Protein AF-A0A7Y4X6S7-F1 (afdb_monomer)

Foldseek 3Di:
DDDDDDPDDDDDPDDDDDDDPPPPDPQPQQDDDQLSVLCCVFPVPPDGCVVLLPAAAALVVQLVVVVVVVVVPTDADPVSSNRRSVSSCVNRHHPPPQPLVNLLVLLVVLCVVFVVPPHDCPVLLVPQAALVVQLVVVVVVVVVPTPADPVSSNSVSSNSCVVRHHDDDPPDD

Radius of gyration: 29.58 Å; Cα contacts (8 Å, |Δi|>4): 136; chains: 1; bounding box: 55×88×66 Å

Secondary structure (DSSP, 8-state):
----------------------------PPPSSTTHHHHHHHHTTTS-HHHHHT----HHHHHHHHHHHHHTT----HHHHHHHHHHHHHHS-------HHHHHHHHHHHIIIIITTTS-HHHHHTT-B-HHHHHHHHHHHHHTT----TTTHHHHHHHHHHHHBPPPP----

Solvent-accessible surface area (backbone atoms only — not comparable to full-atom values): 10538 Å² total; per-residue (Å²): 138,90,82,84,86,85,83,80,83,79,87,77,85,77,81,89,70,84,83,84,80,77,79,75,71,84,70,63,71,79,67,89,57,81,42,37,68,58,46,53,72,60,52,54,82,83,43,66,50,53,71,60,69,72,43,55,33,48,44,75,50,38,44,54,50,52,52,50,42,38,76,74,67,43,88,69,54,75,72,54,43,53,46,43,16,52,33,45,26,72,77,28,43,41,80,75,79,66,52,68,70,59,25,27,54,53,8,45,54,50,43,68,72,43,56,56,80,84,44,68,65,66,73,60,55,70,62,44,33,50,50,77,53,37,43,55,50,51,54,51,41,37,77,73,64,39,83,71,54,82,88,47,46,64,23,32,20,49,24,47,25,72,76,32,32,52,79,80,78,82,80,80,129

Mean predicted aligned error: 15.05 Å

Nearest PDB structures (foldseek):
  5cy5-assembly1_A  TM=1.967E-01  e=6.538E+00  Pyrococcus horikoshii

Sequence (173 aa):
MSKRNLKLILMAVVAANSWLAVSRAAQSELPAGPGVELARAKCLNCHEADLIVAQKLARAGWVREIEKMTRWGARVSDEEKEKLADYFAAHFAPIKPVKTADNVARGQAVYEAQCLNCHGDELIKQQRLARPAWVREIEKMVRWGAAVKDDEKEALADYLFKQYGVRPLKVTR

pLDDT: mean 85.83, std 16.63, range [40.31, 98.5]

Structure (mmCIF, N/CA/C/O backbone):
data_AF-A0A7Y4X6S7-F1
#
_entry.id   AF-A0A7Y4X6S7-F1
#
loop_
_atom_site.group_PDB
_atom_site.id
_atom_site.type_symbol
_atom_site.label_atom_id
_atom_site.label_alt_id
_atom_site.label_comp_id
_atom_site.label_asym_id
_atom_site.label_entity_id
_atom_site.label_seq_id
_atom_site.pdbx_PDB_ins_code
_atom_site.Cartn_x
_atom_site.Cartn_y
_atom_site.Cartn_z
_atom_site.occupancy
_atom_site.B_iso_or_equiv
_atom_site.auth_seq_id
_atom_site.auth_comp_id
_atom_site.auth_asym_id
_atom_site.auth_atom_id
_atom_site.pdbx_PDB_model_num
ATOM 1 N N . MET A 1 1 ? -11.199 70.117 -41.936 1.00 40.31 1 MET A N 1
ATOM 2 C CA . MET A 1 1 ? -11.030 71.216 -40.958 1.00 40.31 1 MET A CA 1
ATOM 3 C C . MET A 1 1 ? -11.150 70.639 -39.557 1.00 40.31 1 MET A C 1
ATOM 5 O O . MET A 1 1 ? -12.146 70.005 -39.245 1.00 40.31 1 MET A O 1
ATOM 9 N N . SER A 1 2 ? -10.072 70.763 -38.786 1.00 44.03 2 SER A N 1
ATOM 10 C CA . SER A 1 2 ? -9.820 70.137 -37.483 1.00 44.03 2 SER A CA 1
ATOM 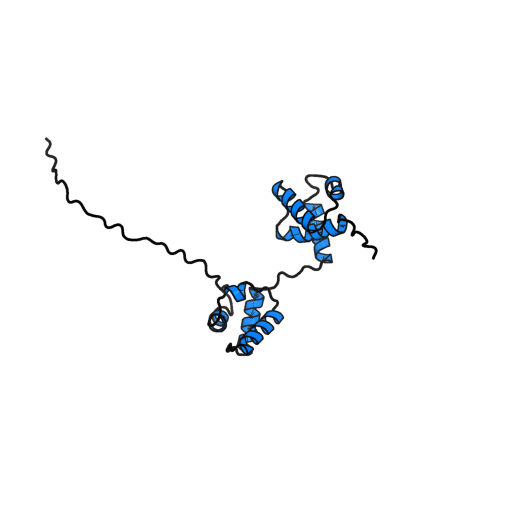11 C C . SER A 1 2 ? -10.374 70.985 -36.339 1.00 44.03 2 SER A C 1
ATOM 13 O O . SER A 1 2 ? -10.081 72.177 -36.326 1.00 44.03 2 SER A O 1
ATOM 15 N N . LYS A 1 3 ? -11.070 70.375 -35.366 1.00 44.06 3 LYS A N 1
ATOM 16 C CA . LYS A 1 3 ? -11.046 70.788 -33.947 1.00 44.06 3 LYS A CA 1
ATOM 17 C C . LYS A 1 3 ? -11.175 69.555 -33.041 1.00 44.06 3 LYS A C 1
ATOM 19 O O . LYS A 1 3 ? -12.232 68.944 -32.932 1.00 44.06 3 LYS A O 1
ATOM 24 N N . ARG A 1 4 ? -10.044 69.189 -32.430 1.00 53.16 4 ARG A N 1
ATOM 25 C CA . ARG A 1 4 ? -9.887 68.203 -31.351 1.00 53.16 4 ARG A CA 1
ATOM 26 C C . ARG A 1 4 ? -10.460 68.780 -30.050 1.00 53.16 4 ARG A C 1
ATOM 28 O O . ARG A 1 4 ? -10.017 69.843 -29.626 1.00 53.16 4 ARG A O 1
ATOM 35 N N . ASN A 1 5 ? -11.380 68.068 -29.400 1.00 47.31 5 ASN A N 1
ATOM 36 C CA . ASN A 1 5 ? -11.848 68.402 -28.053 1.00 47.31 5 ASN A CA 1
ATOM 37 C C . ASN A 1 5 ? -10.941 67.738 -27.011 1.00 47.31 5 ASN A C 1
ATOM 39 O O . ASN A 1 5 ? -11.046 66.546 -26.734 1.00 47.31 5 ASN A O 1
ATOM 43 N N . LEU A 1 6 ? -10.037 68.541 -26.457 1.00 46.66 6 LEU A N 1
ATOM 44 C CA . LEU A 1 6 ? -9.151 68.203 -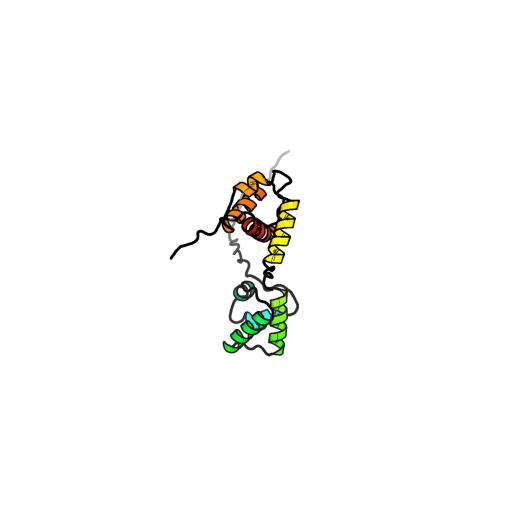25.351 1.00 46.66 6 LEU A CA 1
ATOM 45 C C . LEU A 1 6 ? -9.913 68.391 -24.027 1.00 46.66 6 LEU A C 1
ATOM 47 O O . LEU A 1 6 ? -9.984 69.500 -23.507 1.00 46.66 6 LEU A O 1
ATOM 51 N N . LYS A 1 7 ? -10.503 67.322 -23.481 1.00 45.28 7 LYS A N 1
ATOM 52 C CA . LYS A 1 7 ? -10.882 67.265 -22.059 1.00 45.28 7 LYS A CA 1
ATOM 53 C C . LYS A 1 7 ? -9.852 66.404 -21.339 1.00 45.28 7 LYS A C 1
ATOM 55 O O . LYS A 1 7 ? -9.924 65.180 -21.361 1.00 45.28 7 LYS A O 1
ATOM 60 N N . LEU A 1 8 ? -8.849 67.073 -20.780 1.00 49.69 8 LEU A N 1
ATOM 61 C CA . LEU A 1 8 ? -7.794 66.482 -19.971 1.00 49.69 8 LEU A CA 1
ATOM 62 C C . LEU A 1 8 ? -8.221 66.431 -18.496 1.00 49.69 8 LEU A C 1
ATOM 64 O O . LEU A 1 8 ? -8.582 67.449 -17.917 1.00 49.69 8 LEU A O 1
ATOM 68 N N . ILE A 1 9 ? -8.057 65.230 -17.938 1.00 54.25 9 ILE A N 1
ATOM 69 C CA . ILE A 1 9 ? -7.595 64.927 -16.577 1.00 54.25 9 ILE A CA 1
ATOM 70 C C . ILE A 1 9 ? -8.603 65.155 -15.439 1.00 54.25 9 ILE A C 1
ATOM 72 O O . ILE A 1 9 ? -8.692 66.225 -14.848 1.00 54.25 9 ILE A O 1
ATOM 76 N N . LEU A 1 10 ? -9.234 64.054 -15.021 1.00 49.19 10 LEU A N 1
ATOM 77 C CA . LEU A 1 10 ? -9.483 63.786 -13.605 1.00 49.19 10 LEU A CA 1
ATOM 78 C C . LEU A 1 10 ? -8.680 62.525 -13.247 1.00 49.19 10 LEU A C 1
ATOM 80 O O . LEU A 1 10 ? -8.951 61.447 -13.776 1.00 49.19 10 LEU A O 1
ATOM 84 N N . MET A 1 11 ? -7.644 62.670 -12.417 1.00 49.94 11 MET A N 1
ATOM 85 C CA . MET A 1 11 ? -6.908 61.539 -11.845 1.00 49.94 11 MET A CA 1
ATOM 86 C C . MET A 1 11 ? -7.857 60.727 -10.955 1.00 49.94 11 MET A C 1
ATOM 88 O O . MET A 1 11 ? -8.274 61.203 -9.902 1.00 49.94 11 MET A O 1
ATOM 92 N N . ALA A 1 12 ? -8.178 59.498 -11.360 1.00 55.50 12 ALA A N 1
ATOM 93 C CA . ALA A 1 12 ? -8.787 58.514 -10.477 1.00 55.50 12 ALA A CA 1
ATOM 94 C C . ALA A 1 12 ? -7.675 57.809 -9.687 1.00 55.50 12 ALA A C 1
ATOM 96 O O . ALA A 1 12 ? -6.874 57.062 -10.247 1.00 55.50 12 ALA A O 1
ATOM 97 N N . VAL A 1 13 ? -7.624 58.067 -8.381 1.00 56.22 13 VAL A N 1
ATOM 98 C CA . VAL A 1 13 ? -6.858 57.274 -7.415 1.00 56.22 13 VAL A CA 1
ATOM 99 C C . VAL A 1 13 ? -7.512 55.893 -7.345 1.00 56.22 13 VAL A C 1
ATOM 101 O O . VAL A 1 13 ? -8.577 55.736 -6.752 1.00 56.22 13 VAL A O 1
ATOM 104 N N . VAL A 1 14 ? -6.908 54.890 -7.984 1.00 58.66 14 VAL A N 1
ATOM 105 C CA . VAL A 1 14 ? -7.329 53.493 -7.830 1.00 58.66 14 VAL A CA 1
ATOM 106 C C . VAL A 1 14 ? -6.684 52.957 -6.557 1.00 58.66 14 VAL A C 1
ATOM 108 O O . VAL A 1 14 ? -5.487 52.680 -6.519 1.00 58.66 14 VAL A O 1
ATOM 111 N N . ALA A 1 15 ? -7.484 52.836 -5.499 1.00 55.41 15 ALA A N 1
ATOM 112 C CA . ALA A 1 15 ? -7.119 52.077 -4.314 1.00 55.41 15 ALA A CA 1
ATOM 113 C C . ALA A 1 15 ? -6.972 50.596 -4.703 1.00 55.41 15 ALA A C 1
ATOM 115 O O . ALA A 1 15 ? -7.959 49.913 -4.975 1.00 55.41 15 ALA A O 1
ATOM 116 N N . ALA A 1 16 ? -5.733 50.110 -4.757 1.00 58.62 16 ALA A N 1
ATOM 117 C CA . ALA A 1 16 ? -5.431 48.694 -4.904 1.00 58.62 16 ALA A CA 1
ATOM 118 C C . ALA A 1 16 ? -5.716 47.990 -3.570 1.00 58.62 16 ALA A C 1
ATOM 120 O O . ALA A 1 16 ? -4.864 47.949 -2.687 1.00 58.62 16 ALA A O 1
ATOM 121 N N . ASN A 1 17 ? -6.932 47.472 -3.412 1.00 56.69 17 ASN A N 1
ATOM 122 C CA . ASN A 1 17 ? -7.275 46.550 -2.338 1.00 56.69 17 ASN A CA 1
ATOM 123 C C . ASN A 1 17 ? -7.692 45.207 -2.928 1.00 56.69 17 ASN A C 1
ATOM 125 O O . ASN A 1 17 ? -8.431 45.156 -3.911 1.00 56.69 17 ASN A O 1
ATOM 129 N N . SER A 1 18 ? -7.238 44.150 -2.244 1.00 57.59 18 SER A N 1
ATOM 130 C CA . SER A 1 18 ? -7.431 42.730 -2.560 1.00 57.59 18 SER A CA 1
ATOM 131 C C . SER A 1 18 ? -6.491 42.290 -3.696 1.00 57.59 18 SER A C 1
ATOM 133 O O . SER A 1 18 ? -6.324 42.996 -4.676 1.00 57.59 18 SER A O 1
ATOM 135 N N . TRP A 1 19 ? -5.812 41.148 -3.669 1.00 59.19 19 TRP A N 1
ATOM 136 C CA . TRP A 1 19 ? -6.306 39.814 -3.357 1.00 59.19 19 TRP A CA 1
ATOM 137 C C . TRP A 1 19 ? -5.255 39.048 -2.531 1.00 59.19 19 TRP A C 1
ATOM 139 O O . TRP A 1 19 ? -4.185 38.715 -3.032 1.00 59.19 19 TRP A O 1
ATOM 149 N N . LEU A 1 20 ? -5.568 38.716 -1.278 1.00 57.81 20 LEU A N 1
ATOM 150 C CA . LEU A 1 20 ? -4.898 37.614 -0.589 1.00 57.81 20 LEU A CA 1
ATOM 151 C C . LEU A 1 20 ? -5.709 36.357 -0.898 1.00 57.81 20 LEU A C 1
ATOM 153 O O . LEU A 1 20 ? -6.734 36.104 -0.268 1.00 57.81 20 LEU A O 1
ATOM 157 N N . ALA A 1 21 ? -5.285 35.591 -1.901 1.00 62.53 21 ALA A N 1
ATOM 158 C CA . ALA A 1 21 ? -5.771 34.231 -2.069 1.00 62.53 21 ALA A CA 1
ATOM 159 C C . ALA A 1 21 ? -5.205 33.398 -0.912 1.00 62.53 21 ALA A C 1
ATOM 161 O O . ALA A 1 21 ? -4.041 33.002 -0.923 1.00 62.53 21 ALA A O 1
ATOM 162 N N . VAL A 1 22 ? -6.015 33.176 0.121 1.00 59.69 22 VAL A N 1
ATOM 163 C CA . VAL A 1 22 ? -5.720 32.154 1.125 1.00 59.69 22 VAL A CA 1
ATOM 164 C C . VAL A 1 22 ? -5.840 30.811 0.416 1.00 59.69 22 VAL A C 1
ATOM 166 O O . VAL A 1 22 ? -6.942 30.342 0.139 1.00 59.69 22 VAL A O 1
ATOM 169 N N . SER A 1 23 ? -4.703 30.197 0.093 1.00 59.28 23 SER A N 1
ATOM 170 C CA . SER A 1 23 ? -4.660 28.797 -0.313 1.00 59.28 23 SER A CA 1
ATOM 171 C C . SER A 1 23 ? -5.200 27.960 0.840 1.00 59.28 23 SER A C 1
ATOM 173 O O . SER A 1 23 ? -4.524 27.772 1.852 1.00 59.28 23 SER A O 1
ATOM 175 N N . ARG A 1 24 ? -6.435 27.466 0.715 1.00 57.22 24 ARG A N 1
ATOM 176 C CA . ARG A 1 24 ? -6.933 26.429 1.614 1.00 57.22 24 ARG A CA 1
ATOM 177 C C . ARG A 1 24 ? -6.141 25.170 1.281 1.00 57.22 24 ARG A C 1
ATOM 179 O O . ARG A 1 24 ? -6.334 24.592 0.215 1.00 57.22 24 ARG A O 1
ATOM 186 N N . ALA A 1 25 ? -5.197 24.805 2.151 1.00 53.81 25 ALA A N 1
ATOM 187 C CA . ALA A 1 25 ? -4.547 23.502 2.092 1.00 53.81 25 ALA A CA 1
ATOM 188 C C . ALA A 1 25 ? -5.644 22.443 1.927 1.00 53.81 25 ALA A C 1
ATOM 190 O O . ALA A 1 25 ? -6.661 22.516 2.622 1.00 53.81 25 ALA A O 1
ATOM 191 N N . ALA A 1 26 ? -5.478 21.541 0.960 1.00 54.12 26 ALA A N 1
ATOM 192 C CA . ALA A 1 26 ? -6.423 20.466 0.704 1.00 54.12 26 ALA A CA 1
ATOM 193 C C . ALA A 1 26 ? -6.574 19.647 1.991 1.00 54.12 26 ALA A C 1
ATOM 195 O O . ALA A 1 26 ? -5.704 18.857 2.340 1.00 54.12 26 ALA A O 1
ATOM 196 N N . GLN A 1 27 ? -7.642 19.910 2.738 1.00 55.31 27 GLN A N 1
ATOM 197 C CA . GLN A 1 27 ? -8.004 19.136 3.911 1.00 55.31 27 GLN A CA 1
ATOM 198 C C . GLN A 1 27 ? -8.401 17.763 3.378 1.00 55.31 27 GLN A C 1
ATOM 200 O O . GLN A 1 27 ? -9.273 17.701 2.511 1.00 55.31 27 GLN A O 1
ATOM 205 N N . SER A 1 28 ? -7.714 16.692 3.785 1.00 65.56 28 SER A N 1
ATOM 206 C CA . SER A 1 28 ? -7.952 15.374 3.193 1.00 65.56 28 SER A CA 1
ATOM 207 C C . SER A 1 28 ? -9.411 14.998 3.421 1.00 65.56 28 SER A C 1
ATOM 209 O O . SER A 1 28 ? -9.849 14.817 4.554 1.00 65.56 28 SER A O 1
ATOM 211 N N . GLU A 1 29 ? -10.195 14.939 2.350 1.00 85.75 29 GLU A N 1
ATOM 212 C CA . GLU A 1 29 ? -11.611 14.626 2.468 1.00 85.75 29 GLU A CA 1
ATOM 213 C C . GLU A 1 29 ? -11.832 13.115 2.493 1.00 85.75 29 GLU A C 1
ATOM 215 O O . GLU A 1 29 ? -11.157 12.347 1.804 1.00 85.75 29 GLU A O 1
ATOM 220 N N . LEU A 1 30 ? -12.819 12.680 3.279 1.00 94.50 30 LEU A N 1
ATOM 221 C CA . LEU A 1 30 ? -13.292 11.302 3.228 1.00 94.50 30 LEU A CA 1
ATOM 222 C C . LEU A 1 30 ? -13.906 11.026 1.838 1.00 94.50 30 LEU A C 1
ATOM 224 O O . LEU A 1 30 ? -14.772 11.806 1.418 1.00 94.50 30 LEU A O 1
ATOM 228 N N . PRO A 1 31 ? -13.498 9.948 1.133 1.00 95.00 31 PRO A N 1
ATOM 229 C CA . PRO A 1 31 ? -13.998 9.628 -0.203 1.00 95.00 31 PRO A CA 1
ATOM 230 C C . PRO A 1 31 ? -15.521 9.497 -0.251 1.00 95.00 31 PRO A C 1
ATOM 232 O O . PRO A 1 31 ? -16.131 8.914 0.644 1.00 95.00 31 PRO A O 1
ATOM 235 N N . ALA A 1 32 ? -16.154 9.987 -1.314 1.00 95.00 32 ALA A N 1
ATOM 236 C CA . ALA A 1 32 ? -17.588 9.791 -1.496 1.00 95.00 32 ALA A CA 1
ATOM 237 C C . ALA A 1 32 ? -17.934 8.290 -1.584 1.00 95.00 32 ALA A C 1
ATOM 239 O O . ALA A 1 32 ? -17.233 7.521 -2.243 1.00 95.00 32 ALA A O 1
ATOM 240 N N . GLY A 1 33 ? -19.024 7.878 -0.934 1.00 93.56 33 GLY A N 1
ATOM 241 C CA . GLY A 1 33 ? -19.491 6.493 -0.956 1.00 93.56 33 GLY A CA 1
ATOM 242 C C . GLY A 1 33 ? -20.515 6.181 0.140 1.00 93.56 33 GLY A C 1
ATOM 243 O O . GLY A 1 33 ? -20.729 6.998 1.041 1.00 93.56 33 GLY A O 1
ATOM 244 N N . PRO A 1 34 ? -21.166 5.005 0.091 1.00 95.25 34 PRO A N 1
ATOM 245 C CA . PRO A 1 34 ? -22.095 4.574 1.133 1.00 95.25 34 PRO A CA 1
ATOM 246 C C . PRO A 1 34 ? -21.417 4.561 2.510 1.00 95.25 34 PRO A C 1
ATOM 248 O O . PRO A 1 34 ? -20.473 3.812 2.723 1.00 95.25 34 PRO A O 1
ATOM 251 N N . GLY A 1 35 ? -21.897 5.388 3.442 1.00 96.12 35 GLY A N 1
ATOM 252 C CA . GLY A 1 35 ? -21.331 5.511 4.793 1.00 96.12 35 GLY A CA 1
ATOM 253 C C . GLY A 1 35 ? -20.460 6.750 5.028 1.00 96.12 35 GLY A C 1
ATOM 254 O O . GLY A 1 35 ? -20.163 7.042 6.185 1.00 96.12 35 GLY A O 1
ATOM 255 N N . VAL A 1 36 ? -20.131 7.536 3.992 1.00 97.31 36 VAL A N 1
ATOM 256 C CA . VAL A 1 36 ? -19.323 8.763 4.150 1.00 97.31 36 VAL A CA 1
ATOM 257 C C . VAL A 1 36 ? -19.983 9.787 5.076 1.00 97.31 36 VAL A C 1
ATOM 259 O O . VAL A 1 36 ? -19.324 10.313 5.967 1.00 97.31 36 VAL A O 1
ATOM 262 N N . GLU A 1 37 ? -21.289 10.023 4.936 1.00 97.25 37 GLU A N 1
ATOM 263 C CA . GLU A 1 37 ? -22.007 10.989 5.780 1.00 97.25 37 GLU A CA 1
ATOM 264 C C . GLU A 1 37 ? -22.078 10.528 7.237 1.00 97.25 37 GLU A C 1
ATOM 266 O O . GLU A 1 37 ? -21.936 11.331 8.156 1.00 97.25 37 GLU A O 1
ATOM 271 N N . LEU A 1 38 ? -22.201 9.216 7.463 1.00 97.75 38 LEU A N 1
ATOM 272 C CA . LEU A 1 38 ? -22.130 8.645 8.805 1.00 97.75 38 LEU A CA 1
ATOM 273 C C . LEU A 1 38 ? -20.729 8.834 9.407 1.00 97.75 38 LEU A C 1
ATOM 275 O O . LEU A 1 38 ? -20.611 9.229 10.564 1.00 97.75 38 LEU A O 1
ATOM 279 N N . ALA A 1 39 ? -19.668 8.614 8.624 1.00 97.69 39 ALA A N 1
ATOM 280 C CA . ALA A 1 39 ? -18.291 8.837 9.064 1.00 97.69 39 ALA A CA 1
ATOM 281 C C . ALA A 1 39 ? -18.024 10.315 9.383 1.00 97.69 39 ALA A C 1
ATOM 283 O O . ALA A 1 39 ? -17.465 10.622 10.438 1.00 97.69 39 ALA A O 1
ATOM 284 N N . ARG A 1 40 ? -18.490 11.237 8.527 1.00 96.75 40 ARG A N 1
ATOM 285 C CA . ARG A 1 40 ? -18.416 12.686 8.771 1.00 96.75 40 ARG A CA 1
ATOM 286 C C . ARG A 1 40 ? -19.136 13.055 10.070 1.00 96.75 40 ARG A C 1
ATOM 288 O O . ARG A 1 40 ? -18.543 13.697 10.930 1.00 96.75 40 ARG A O 1
ATOM 295 N N . ALA A 1 41 ? -20.366 12.576 10.251 1.00 96.75 41 ALA A N 1
ATOM 296 C CA . ALA A 1 41 ? -21.197 12.897 11.408 1.00 96.75 41 ALA A CA 1
ATOM 297 C C . ALA A 1 41 ? -20.704 12.295 12.734 1.00 96.75 41 ALA A C 1
ATOM 299 O O . ALA A 1 41 ? -20.982 12.861 13.788 1.00 96.75 41 ALA A O 1
A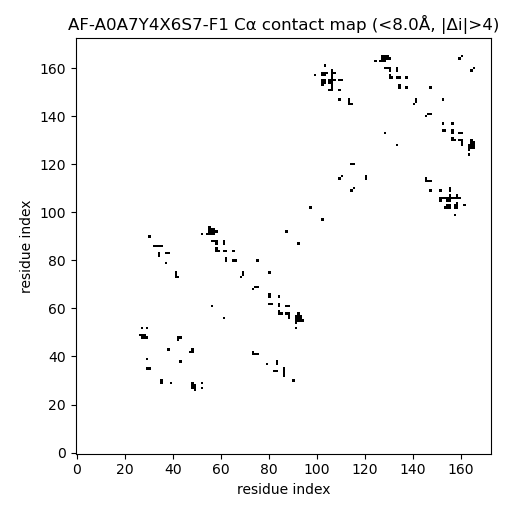TOM 300 N N . LYS A 1 42 ? -20.018 11.145 12.720 1.00 97.62 42 LYS A N 1
ATOM 301 C CA . LYS A 1 42 ? -19.601 10.440 13.947 1.00 97.62 42 LYS A CA 1
ATOM 302 C C . LYS A 1 42 ? -18.149 10.677 14.332 1.00 97.62 42 LYS A C 1
ATOM 304 O O . LYS A 1 42 ? -17.861 10.774 15.522 1.00 97.62 42 LYS A O 1
ATOM 309 N N . CYS A 1 43 ? -17.249 10.771 13.358 1.00 96.94 43 CYS A N 1
ATOM 310 C CA . CYS A 1 43 ? -15.809 10.739 13.609 1.00 96.94 43 CYS A CA 1
ATOM 311 C C . CYS A 1 43 ? -15.168 12.132 13.580 1.00 96.94 43 CYS A C 1
ATOM 313 O O . CYS A 1 43 ? -14.234 12.390 14.333 1.00 96.94 43 CYS A O 1
ATOM 315 N N . LEU A 1 44 ? -15.700 13.061 12.777 1.00 95.69 44 LEU A N 1
ATOM 316 C CA . LEU A 1 44 ? -15.069 14.373 12.575 1.00 95.69 44 LEU A CA 1
ATOM 317 C C . LEU A 1 44 ? -15.410 15.416 13.650 1.00 95.69 44 LEU A C 1
ATOM 319 O O . LEU A 1 44 ? -15.015 16.572 13.541 1.00 95.69 44 LEU A O 1
ATOM 323 N N . ASN A 1 45 ? -16.116 15.011 14.709 1.00 93.06 45 ASN A N 1
ATOM 324 C CA . ASN A 1 45 ? -16.411 15.880 15.852 1.00 93.06 45 ASN A CA 1
ATOM 325 C C . ASN A 1 45 ? -15.218 16.042 16.805 1.00 93.06 45 ASN A C 1
ATOM 327 O O . ASN A 1 45 ? -15.203 16.974 17.604 1.00 93.06 45 ASN A O 1
ATOM 331 N N . CYS A 1 46 ? -14.260 15.108 16.772 1.00 96.25 46 CYS A N 1
ATOM 332 C CA . CYS A 1 46 ? -13.145 15.068 17.724 1.00 96.25 46 CYS A CA 1
ATOM 333 C C . CYS A 1 46 ? -11.768 15.040 17.057 1.00 96.25 46 CYS A C 1
ATOM 335 O O . CYS A 1 46 ? -10.795 15.430 17.694 1.00 96.25 46 CYS A O 1
ATOM 337 N N . HIS A 1 47 ? -11.669 14.570 15.814 1.00 95.94 47 HIS A N 1
ATOM 338 C CA . HIS A 1 47 ? -10.411 14.521 15.078 1.00 95.94 47 HIS A CA 1
ATOM 339 C C . HIS A 1 47 ? -10.632 14.716 13.579 1.00 95.94 47 HIS A C 1
ATOM 341 O O . HIS A 1 47 ? -11.711 14.456 13.048 1.00 95.94 47 HIS A O 1
ATOM 347 N N . GLU A 1 48 ? -9.591 15.134 12.872 1.00 95.31 48 GLU A N 1
ATOM 348 C CA . GLU A 1 48 ? -9.627 15.321 11.431 1.00 95.31 48 GLU A CA 1
ATOM 349 C C . GLU A 1 48 ? -9.677 13.984 10.676 1.00 95.31 48 GLU A C 1
ATOM 351 O O . GLU A 1 48 ? -9.335 12.910 11.188 1.00 95.31 48 GLU A O 1
ATOM 356 N N . ALA A 1 49 ? -10.100 14.059 9.412 1.00 95.75 49 ALA A N 1
ATOM 357 C CA . ALA A 1 49 ? -10.166 12.913 8.513 1.00 95.75 49 ALA A CA 1
ATOM 358 C C . ALA A 1 49 ? -8.778 12.320 8.215 1.00 95.75 49 ALA A C 1
ATOM 360 O O . ALA A 1 49 ? -8.681 11.124 7.951 1.00 95.75 49 ALA A O 1
ATOM 361 N N . ASP A 1 50 ? -7.709 13.111 8.332 1.00 94.81 50 ASP A N 1
ATOM 362 C CA . ASP A 1 50 ? -6.322 12.685 8.111 1.00 94.81 50 ASP A CA 1
ATOM 363 C C . ASP A 1 50 ? -5.943 11.469 8.968 1.00 94.81 50 ASP A C 1
ATOM 365 O O . ASP A 1 50 ? -5.303 10.540 8.471 1.00 94.81 50 ASP A O 1
ATOM 369 N N . LEU A 1 51 ? -6.399 11.413 10.228 1.00 95.12 51 LEU A N 1
ATOM 370 C CA . LEU A 1 51 ? -6.128 10.270 11.107 1.00 95.12 51 LEU A CA 1
ATOM 371 C C . LEU A 1 51 ? -6.774 8.978 10.599 1.00 95.12 51 LEU A C 1
ATOM 373 O O . LEU A 1 51 ? -6.185 7.907 10.749 1.00 95.12 51 LEU A O 1
ATOM 377 N N . ILE A 1 52 ? -7.954 9.082 9.981 1.00 96.56 52 ILE A N 1
ATOM 378 C CA . ILE A 1 52 ? -8.672 7.961 9.361 1.00 96.56 52 ILE A CA 1
ATOM 379 C C . ILE A 1 52 ? -7.963 7.569 8.060 1.00 96.56 52 ILE A C 1
ATOM 381 O O . ILE A 1 52 ? -7.624 6.406 7.856 1.00 96.56 52 ILE A O 1
ATOM 385 N N . VAL A 1 53 ? -7.688 8.545 7.192 1.00 95.00 53 VAL A N 1
ATOM 386 C CA . VAL A 1 53 ? -7.080 8.347 5.866 1.00 95.00 53 VAL A CA 1
ATOM 387 C C . VAL A 1 53 ? -5.684 7.724 5.972 1.00 95.00 53 VAL A C 1
ATOM 389 O O . VAL A 1 53 ? -5.299 6.926 5.110 1.00 95.00 53 VAL A O 1
ATOM 392 N N . ALA A 1 54 ? -4.936 8.031 7.034 1.00 93.62 54 ALA A N 1
ATOM 393 C CA . ALA A 1 54 ? -3.627 7.445 7.307 1.00 93.62 54 ALA A CA 1
ATOM 394 C C . ALA A 1 54 ? -3.685 5.937 7.607 1.00 93.62 54 ALA A C 1
ATOM 396 O O . ALA A 1 54 ? -2.707 5.226 7.371 1.00 93.62 54 ALA A O 1
ATOM 397 N N . GLN A 1 55 ? -4.817 5.416 8.086 1.00 95.19 55 GLN A N 1
ATOM 398 C CA . GLN A 1 55 ? -4.939 3.993 8.385 1.00 95.19 55 GLN A CA 1
ATOM 399 C C . GLN A 1 55 ? -5.108 3.165 7.108 1.00 95.19 55 GLN A C 1
ATOM 401 O O . GLN A 1 55 ? -5.700 3.588 6.110 1.00 95.19 55 GLN A O 1
ATOM 406 N N . LYS A 1 56 ? -4.575 1.944 7.148 1.00 93.75 56 LYS A N 1
ATOM 407 C CA . LYS A 1 56 ? -4.679 0.941 6.081 1.00 93.75 56 LYS A CA 1
ATOM 408 C C . LYS A 1 56 ? -5.000 -0.398 6.731 1.00 93.75 56 LYS A C 1
ATOM 410 O O . LYS A 1 56 ? -4.116 -1.214 6.979 1.00 93.75 56 LYS A O 1
ATOM 415 N N . LEU A 1 57 ? -6.265 -0.575 7.106 1.00 94.12 57 LEU A N 1
ATOM 416 C CA . LEU A 1 57 ? -6.725 -1.682 7.943 1.00 94.12 57 LEU A CA 1
ATOM 417 C C . LEU A 1 57 ? -7.757 -2.529 7.206 1.00 94.12 57 LEU A C 1
ATOM 419 O O . LEU A 1 57 ? -8.579 -2.033 6.439 1.00 94.12 57 LEU A O 1
ATOM 423 N N . ALA A 1 58 ? -7.731 -3.839 7.454 1.00 93.50 58 ALA A N 1
ATOM 424 C CA . ALA A 1 58 ? -8.832 -4.706 7.051 1.00 93.50 58 ALA A CA 1
ATOM 425 C C . ALA A 1 58 ? -10.072 -4.400 7.906 1.00 93.50 58 ALA A C 1
ATOM 427 O O . ALA A 1 58 ? -9.944 -3.856 9.003 1.00 93.50 58 ALA A O 1
ATOM 428 N N . ARG A 1 59 ? -11.257 -4.832 7.461 1.00 95.25 59 ARG A N 1
ATOM 429 C CA . ARG A 1 59 ? -12.535 -4.638 8.174 1.00 95.25 59 ARG A CA 1
ATOM 430 C C . ARG A 1 59 ? -12.460 -4.945 9.671 1.00 95.25 59 ARG A C 1
ATOM 432 O O . ARG A 1 59 ? -12.849 -4.124 10.487 1.00 95.25 59 ARG A O 1
ATOM 439 N N . ALA A 1 60 ? -11.888 -6.091 10.046 1.00 94.75 60 ALA A N 1
ATOM 440 C CA . ALA A 1 60 ? -11.733 -6.462 11.454 1.00 94.75 60 ALA A CA 1
ATOM 441 C C . ALA A 1 60 ? -10.838 -5.485 12.244 1.00 94.75 60 ALA A C 1
ATOM 443 O O . ALA A 1 60 ? -11.034 -5.295 13.439 1.00 94.75 60 ALA A O 1
ATOM 444 N N . GLY A 1 61 ? -9.847 -4.871 11.593 1.00 96.19 61 GLY A N 1
ATOM 445 C CA . GLY A 1 61 ? -9.045 -3.799 12.182 1.00 96.19 61 GLY A CA 1
ATOM 446 C C . GLY A 1 61 ? -9.850 -2.518 12.377 1.00 96.19 61 GLY A C 1
ATOM 447 O O . GLY A 1 61 ? -9.772 -1.922 13.445 1.00 96.19 61 GLY A O 1
ATOM 448 N N . TRP A 1 62 ? -10.676 -2.151 11.397 1.00 98.06 62 TRP A N 1
ATOM 449 C CA . TRP A 1 62 ? -11.575 -1.002 11.497 1.00 98.06 62 TRP A CA 1
ATOM 450 C C . TRP A 1 62 ? -12.613 -1.146 12.609 1.00 98.06 62 TRP A C 1
ATOM 452 O O . TRP A 1 62 ? -12.803 -0.200 13.366 1.00 98.06 62 TRP A O 1
ATOM 462 N N . VAL A 1 63 ? -13.203 -2.333 12.784 1.00 98.31 63 VAL A N 1
ATOM 463 C CA . VAL A 1 63 ? -14.095 -2.622 13.924 1.00 98.31 63 VAL A CA 1
ATOM 464 C C . VAL A 1 63 ? -13.390 -2.330 15.249 1.00 98.31 63 VAL A C 1
ATOM 466 O O . VAL A 1 63 ? -13.912 -1.578 16.068 1.00 98.31 63 VAL A O 1
ATOM 469 N N . ARG A 1 64 ? -12.166 -2.844 15.439 1.00 98.38 64 ARG A N 1
ATOM 470 C CA . ARG A 1 64 ? -11.397 -2.614 16.675 1.00 98.38 64 ARG A CA 1
ATOM 471 C C . ARG A 1 64 ? -11.079 -1.140 16.911 1.00 98.38 64 ARG A C 1
ATOM 473 O O . ARG A 1 64 ? -11.063 -0.697 18.059 1.00 98.38 64 ARG A O 1
ATOM 480 N N . GLU A 1 65 ? -10.805 -0.394 15.845 1.00 98.25 65 GLU A N 1
ATOM 481 C CA . GLU A 1 65 ? -10.502 1.032 15.937 1.00 98.25 65 GLU A CA 1
ATOM 482 C C . GLU A 1 65 ? -11.745 1.847 16.309 1.00 98.25 65 GLU A C 1
ATOM 484 O O . GLU A 1 65 ? -11.681 2.676 17.215 1.00 98.25 65 GLU A O 1
ATOM 489 N N . ILE A 1 66 ? -12.900 1.546 15.707 1.00 98.38 66 ILE A N 1
ATOM 490 C CA . ILE A 1 66 ? -14.179 2.176 16.061 1.00 98.38 66 ILE A CA 1
ATOM 491 C C . ILE A 1 66 ? -14.551 1.850 17.511 1.00 98.38 66 ILE A C 1
ATOM 493 O O . ILE A 1 66 ? -14.904 2.748 18.266 1.00 98.38 66 ILE A O 1
ATOM 497 N N . GLU A 1 67 ? -14.388 0.601 17.955 1.00 98.44 67 GLU A N 1
ATOM 498 C CA . GLU A 1 67 ? -14.626 0.224 19.355 1.00 98.44 67 GLU A CA 1
ATOM 499 C C . GLU A 1 67 ? -13.696 0.954 20.324 1.00 98.44 67 GLU A C 1
ATOM 501 O O . GLU A 1 67 ? -14.103 1.307 21.432 1.00 98.44 67 GLU A O 1
ATOM 506 N N . LYS A 1 68 ? -12.445 1.201 19.920 1.00 98.19 68 LYS A N 1
ATOM 507 C CA . LYS A 1 68 ? -11.519 2.032 20.694 1.00 98.19 68 LYS A CA 1
ATOM 508 C C . LYS A 1 68 ? -12.045 3.460 20.813 1.00 98.19 68 LYS A C 1
ATOM 510 O O . LYS A 1 68 ? -12.056 3.982 21.923 1.00 98.19 68 LYS A O 1
ATOM 515 N N . MET A 1 69 ? -12.539 4.050 19.723 1.00 98.38 69 MET A N 1
ATOM 516 C CA . MET A 1 69 ? -13.149 5.384 19.760 1.00 98.38 69 MET A CA 1
ATOM 517 C C . MET A 1 69 ? -14.401 5.414 20.638 1.00 98.38 69 MET A C 1
ATOM 519 O O . MET A 1 69 ? -14.570 6.348 21.416 1.00 98.38 69 MET A O 1
ATOM 523 N N . THR A 1 70 ? -15.241 4.377 20.590 1.00 97.94 70 THR A N 1
ATOM 524 C CA . THR A 1 70 ? -16.414 4.261 21.468 1.00 97.94 70 THR A CA 1
ATOM 525 C C . THR A 1 70 ? -16.005 4.213 22.939 1.00 97.94 70 THR A C 1
ATOM 527 O O . THR A 1 70 ? -16.568 4.938 23.757 1.00 97.94 70 THR A O 1
ATOM 530 N N . ARG A 1 71 ? -14.957 3.450 23.289 1.00 98.00 71 ARG A N 1
ATOM 531 C CA . ARG A 1 71 ? -14.388 3.455 24.653 1.00 98.00 71 ARG A CA 1
ATOM 532 C C . ARG A 1 71 ? -13.805 4.811 25.059 1.00 98.00 71 ARG A C 1
ATOM 534 O O . ARG A 1 71 ? -13.744 5.102 26.248 1.00 98.00 71 ARG A O 1
ATOM 541 N N . TRP A 1 72 ? -13.378 5.628 24.099 1.00 97.56 72 TRP A N 1
ATOM 542 C CA . TRP A 1 72 ? -12.888 6.993 24.323 1.00 97.56 72 TRP A CA 1
ATOM 543 C C . TRP A 1 72 ? -13.993 8.058 24.279 1.00 97.56 72 TRP A C 1
ATOM 545 O O . TRP A 1 72 ? -13.702 9.242 24.417 1.00 97.56 72 TRP A O 1
ATOM 555 N N . GLY A 1 73 ? -15.259 7.651 24.144 1.00 97.00 73 GLY A N 1
ATOM 556 C CA . GLY A 1 73 ? -16.420 8.534 24.259 1.00 97.00 73 GLY A CA 1
ATOM 557 C C . GLY A 1 73 ? -17.165 8.811 22.954 1.00 97.00 73 GLY A C 1
ATOM 558 O O . GLY A 1 73 ? -18.152 9.550 22.977 1.00 97.00 73 GLY A O 1
ATOM 559 N N . ALA A 1 74 ? -16.758 8.221 21.825 1.00 97.44 74 ALA A N 1
ATOM 560 C CA . ALA A 1 74 ? -17.530 8.315 20.588 1.00 97.44 74 ALA A CA 1
ATOM 561 C C . ALA A 1 74 ? -18.893 7.615 20.739 1.00 97.44 74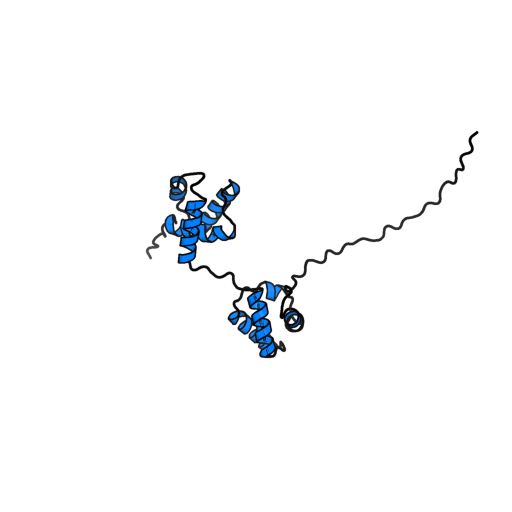 ALA A C 1
ATOM 563 O O . ALA A 1 74 ? -18.999 6.517 21.282 1.00 97.44 74 ALA A O 1
ATOM 564 N N . ARG A 1 75 ? -19.957 8.244 20.232 1.00 97.06 75 ARG A N 1
ATOM 565 C CA . ARG A 1 75 ? -21.325 7.704 20.293 1.00 97.06 75 ARG A CA 1
ATOM 566 C C . ARG A 1 75 ? -21.695 7.024 18.979 1.00 97.06 75 ARG A C 1
ATOM 568 O O . ARG A 1 75 ? -22.306 7.644 18.106 1.00 97.06 75 ARG A O 1
ATOM 575 N N . VAL A 1 76 ? -21.315 5.759 18.855 1.00 97.94 76 VAL A N 1
ATOM 576 C CA . VAL A 1 76 ? -21.552 4.918 17.673 1.00 97.94 76 VAL A CA 1
ATOM 577 C C . VAL A 1 76 ? -22.311 3.662 18.110 1.00 97.94 76 VAL A C 1
ATOM 579 O O . VAL A 1 76 ? -21.836 2.965 19.006 1.00 97.94 76 VAL A O 1
ATOM 582 N N . SER A 1 77 ? -23.484 3.395 17.523 1.00 98.12 77 SER A N 1
ATOM 583 C CA . SER A 1 77 ? -24.232 2.148 17.765 1.00 98.12 77 SER A CA 1
ATOM 584 C C . SER A 1 77 ? -23.555 0.951 17.092 1.00 98.12 77 SER A C 1
ATOM 586 O O . SER A 1 77 ? -22.695 1.125 16.226 1.00 98.12 77 SER A O 1
ATOM 588 N N . ASP A 1 78 ? -23.947 -0.274 17.442 1.00 97.12 78 ASP A N 1
ATOM 589 C CA . ASP A 1 78 ? -23.386 -1.464 16.794 1.00 97.12 78 ASP A CA 1
ATOM 590 C C . ASP A 1 78 ? -23.723 -1.518 15.294 1.00 97.12 78 ASP A C 1
ATOM 592 O O . ASP A 1 78 ? -22.858 -1.830 14.479 1.00 97.12 78 ASP A O 1
ATOM 596 N N . GLU A 1 79 ? -24.926 -1.108 14.888 1.00 97.62 79 GLU A N 1
ATOM 597 C CA . GLU A 1 79 ? -25.306 -1.036 13.471 1.00 97.62 79 GL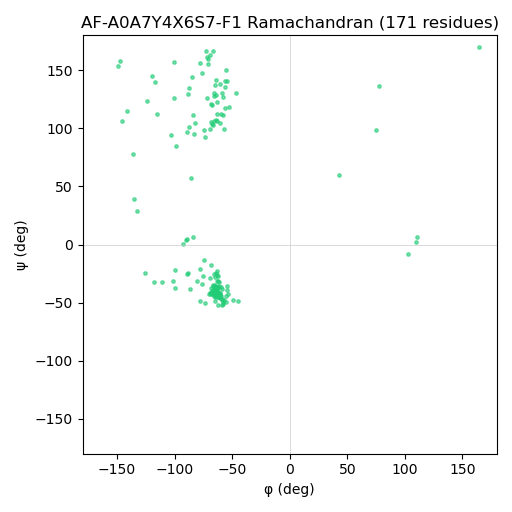U A CA 1
ATOM 598 C C . GLU A 1 79 ? -24.515 0.040 12.714 1.00 97.62 79 GLU A C 1
ATOM 600 O O . GLU A 1 79 ? -24.141 -0.150 11.554 1.00 97.62 79 GLU A O 1
ATOM 605 N N . GLU A 1 80 ? -24.266 1.188 13.349 1.00 98.44 80 GLU A N 1
ATOM 606 C CA . GLU A 1 80 ? -23.439 2.253 12.778 1.00 98.44 80 GLU A CA 1
ATOM 607 C C . GLU A 1 80 ? -21.979 1.810 12.655 1.00 98.44 80 GLU A C 1
ATOM 609 O O . GLU A 1 80 ? -21.342 2.087 11.639 1.00 98.44 80 GLU A O 1
ATOM 614 N N . LYS A 1 81 ? -21.464 1.078 13.649 1.00 98.50 81 LYS A N 1
ATOM 615 C CA . LYS A 1 81 ? -20.112 0.511 13.649 1.00 98.50 81 LYS A CA 1
ATOM 616 C C . LYS A 1 81 ? -19.901 -0.421 12.463 1.00 98.50 81 LYS A C 1
ATOM 618 O O . LYS A 1 81 ? -18.894 -0.275 11.776 1.00 98.50 81 LYS A O 1
ATOM 623 N N . GLU A 1 82 ? -20.832 -1.334 12.190 1.00 98.06 82 GLU A N 1
ATOM 624 C CA . GLU A 1 82 ? -20.706 -2.243 11.044 1.00 98.06 82 GLU A CA 1
ATOM 625 C C . GLU A 1 82 ? -20.675 -1.468 9.715 1.00 98.06 82 GLU A C 1
ATOM 627 O O . GLU A 1 82 ? -19.782 -1.691 8.897 1.00 98.06 82 GLU A O 1
ATOM 632 N N . LYS A 1 83 ? -21.563 -0.477 9.537 1.00 98.25 83 LYS A N 1
ATOM 633 C CA . LYS A 1 83 ? -21.588 0.383 8.336 1.00 98.25 83 LYS A CA 1
ATOM 634 C C . LYS A 1 83 ? -20.301 1.193 8.165 1.00 98.25 83 LYS A C 1
ATOM 636 O O . LYS A 1 83 ? -19.794 1.322 7.052 1.00 98.25 83 LYS A O 1
ATOM 641 N N . LEU A 1 84 ? -19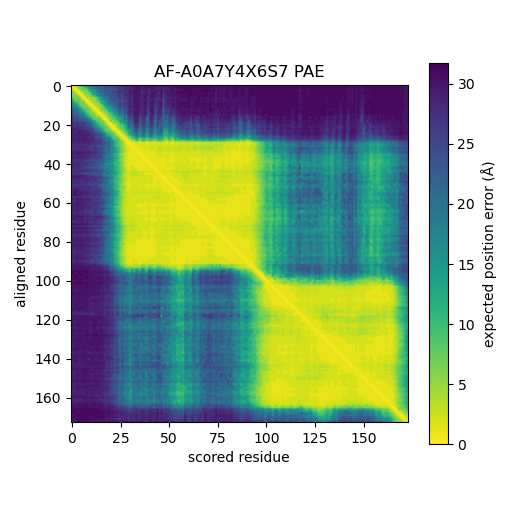.771 1.742 9.257 1.00 98.38 84 LEU A N 1
ATOM 642 C CA . LEU A 1 84 ? -18.505 2.475 9.258 1.00 98.38 84 LEU A CA 1
ATOM 643 C C . LEU A 1 84 ? -17.328 1.550 8.934 1.00 98.38 84 LEU A C 1
ATOM 645 O O . LEU A 1 84 ? -16.466 1.918 8.140 1.00 98.38 84 LEU A O 1
ATOM 649 N N . ALA A 1 85 ? -17.300 0.344 9.504 1.00 98.00 85 ALA A N 1
ATOM 650 C CA . ALA A 1 85 ? -16.255 -0.635 9.235 1.00 98.00 85 ALA A CA 1
ATOM 651 C C . ALA A 1 85 ? -16.256 -1.088 7.769 1.00 98.00 85 ALA A C 1
ATOM 653 O O . ALA A 1 85 ? -15.181 -1.237 7.187 1.00 98.00 85 ALA A O 1
ATOM 654 N N . ASP A 1 86 ? -17.433 -1.266 7.165 1.00 97.81 86 ASP A N 1
ATOM 655 C CA . ASP A 1 86 ? -17.573 -1.589 5.743 1.00 97.81 86 ASP A CA 1
ATOM 656 C C . ASP A 1 86 ? -17.069 -0.445 4.856 1.00 97.81 86 ASP A C 1
ATOM 658 O O . ASP A 1 86 ? -16.246 -0.673 3.967 1.00 97.81 86 ASP A O 1
ATOM 662 N N . TYR A 1 87 ? -17.492 0.791 5.140 1.00 98.00 87 TYR A N 1
ATOM 663 C CA . TYR A 1 87 ? -17.032 1.979 4.421 1.00 98.00 87 TYR A CA 1
ATOM 664 C C . TYR A 1 87 ? -15.507 2.136 4.513 1.00 98.00 87 TYR A C 1
ATOM 666 O O . TYR A 1 87 ? -14.814 2.212 3.496 1.00 98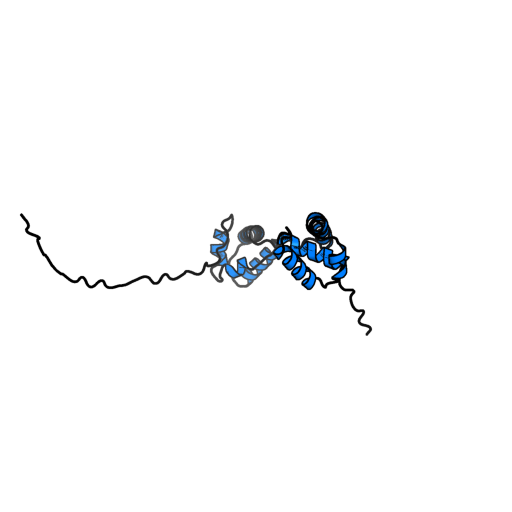.00 87 TYR A O 1
ATOM 674 N N . PHE A 1 88 ? -14.939 2.106 5.720 1.00 97.88 88 PHE A N 1
ATOM 675 C CA . PHE A 1 88 ? -13.498 2.269 5.878 1.00 97.88 88 PHE A CA 1
ATOM 676 C C . PHE A 1 88 ? -12.703 1.112 5.268 1.00 97.88 88 PHE A C 1
ATOM 678 O O . PHE A 1 88 ? -11.646 1.341 4.687 1.00 97.88 88 PHE A O 1
ATOM 685 N N . ALA A 1 89 ? -13.202 -0.124 5.326 1.00 95.56 89 ALA A N 1
ATOM 686 C CA . ALA A 1 89 ? -12.549 -1.247 4.661 1.00 95.56 89 ALA A CA 1
ATOM 687 C C . ALA A 1 89 ? -12.584 -1.124 3.131 1.00 95.56 89 ALA A C 1
ATOM 689 O O . ALA A 1 89 ? -11.614 -1.501 2.479 1.00 95.56 89 ALA A O 1
ATOM 690 N N . ALA A 1 90 ? -13.667 -0.593 2.561 1.00 94.81 90 ALA A N 1
ATOM 691 C CA . ALA A 1 90 ? -13.794 -0.384 1.122 1.00 94.81 90 ALA A CA 1
ATOM 692 C C . ALA A 1 90 ? -12.850 0.711 0.598 1.00 94.81 90 ALA A C 1
ATOM 694 O O . ALA A 1 90 ? -12.287 0.567 -0.485 1.00 94.81 90 ALA A O 1
ATOM 695 N N . HIS A 1 91 ? -12.645 1.782 1.369 1.00 95.19 91 HIS A N 1
ATOM 696 C CA . HIS A 1 91 ? -11.861 2.943 0.931 1.00 95.19 91 HIS A CA 1
ATOM 697 C C . HIS A 1 91 ? -10.414 2.959 1.448 1.00 95.19 91 HIS A C 1
ATOM 699 O O . HIS A 1 91 ? -9.546 3.594 0.850 1.00 95.19 91 HIS A O 1
ATOM 705 N N . PHE A 1 92 ? -10.130 2.245 2.538 1.00 94.56 92 PHE A N 1
ATOM 706 C CA . PHE A 1 92 ? -8.846 2.263 3.242 1.00 94.56 92 PHE A CA 1
ATOM 707 C C . PHE A 1 92 ? -8.368 0.849 3.605 1.00 94.56 92 PHE A C 1
ATOM 709 O O . PHE A 1 92 ? -7.819 0.611 4.688 1.00 94.56 92 PHE A O 1
ATOM 716 N N . ALA A 1 93 ? -8.578 -0.100 2.691 1.00 85.31 93 ALA A N 1
ATOM 717 C CA . ALA A 1 93 ? -8.060 -1.458 2.801 1.00 85.31 93 ALA A CA 1
ATOM 718 C C . ALA A 1 93 ? -6.528 -1.464 2.983 1.00 85.31 93 ALA A C 1
ATOM 720 O O . ALA A 1 93 ? -5.831 -0.589 2.453 1.00 85.31 93 ALA A O 1
ATOM 721 N N . PRO A 1 94 ? -5.968 -2.471 3.681 1.00 82.88 94 PRO A N 1
ATOM 722 C CA . PRO A 1 94 ? -4.536 -2.673 3.655 1.00 82.88 94 PRO A CA 1
ATOM 723 C C . PRO A 1 94 ? -4.140 -3.018 2.223 1.00 82.88 94 PRO A C 1
ATOM 725 O O . PRO A 1 94 ? -4.837 -3.780 1.543 1.00 82.88 94 PRO A O 1
ATOM 728 N N . ILE A 1 95 ? -2.991 -2.512 1.780 1.00 70.62 95 ILE A N 1
ATOM 729 C CA . ILE A 1 95 ? -2.328 -3.090 0.614 1.00 70.62 95 ILE A CA 1
ATOM 730 C C . ILE A 1 95 ? -2.092 -4.551 0.989 1.00 70.62 95 ILE A C 1
ATOM 732 O O . ILE A 1 95 ? -1.364 -4.821 1.946 1.00 70.62 95 ILE A O 1
ATOM 736 N N . LYS A 1 96 ? -2.789 -5.486 0.324 1.00 62.22 96 LYS A N 1
ATOM 737 C CA . LYS A 1 96 ? -2.641 -6.916 0.613 1.00 62.22 96 LYS A CA 1
ATOM 738 C C . LYS A 1 96 ? -1.146 -7.229 0.535 1.00 62.22 96 LYS A C 1
ATOM 740 O O . LYS A 1 96 ? -0.583 -7.052 -0.547 1.00 62.22 96 LYS A O 1
ATOM 745 N N . PRO A 1 97 ? -0.495 -7.681 1.625 1.00 54.91 97 PRO A N 1
ATOM 746 C CA . PRO A 1 97 ? 0.842 -8.216 1.496 1.00 54.91 97 PRO A CA 1
ATOM 747 C C . PRO A 1 97 ? 0.701 -9.449 0.611 1.00 54.91 97 PRO A C 1
ATOM 749 O O . PRO A 1 97 ? 0.112 -10.458 1.005 1.00 54.91 97 PRO A O 1
ATOM 752 N N . VAL A 1 98 ? 1.149 -9.330 -0.634 1.00 59.78 98 VAL A N 1
ATOM 753 C CA . VAL A 1 98 ? 1.251 -10.472 -1.533 1.00 59.78 98 VAL A CA 1
ATOM 754 C C . VAL A 1 98 ? 2.181 -11.464 -0.840 1.00 59.78 98 VAL A C 1
ATOM 756 O O . VAL A 1 98 ? 3.227 -11.074 -0.315 1.00 59.78 98 VAL A O 1
ATOM 759 N N . LYS A 1 99 ? 1.775 -12.737 -0.749 1.00 70.81 99 LYS A N 1
ATOM 760 C CA . LYS A 1 99 ? 2.597 -13.755 -0.083 1.00 70.81 99 LYS A CA 1
ATOM 761 C C . LYS A 1 99 ? 3.981 -13.746 -0.727 1.00 70.81 99 LYS A C 1
ATOM 763 O O . LYS A 1 99 ? 4.081 -13.654 -1.943 1.00 70.81 99 LYS A O 1
ATOM 768 N N . THR A 1 100 ? 5.048 -13.891 0.053 1.00 73.62 100 THR A N 1
ATOM 769 C CA . THR A 1 100 ? 6.424 -13.808 -0.470 1.00 73.62 100 THR A CA 1
ATOM 770 C C . THR A 1 100 ? 6.678 -14.775 -1.634 1.00 73.62 100 THR A C 1
ATOM 772 O O . THR A 1 100 ? 7.370 -14.421 -2.581 1.00 73.62 100 THR A O 1
ATOM 775 N N . ALA A 1 101 ? 6.088 -15.975 -1.607 1.00 75.88 101 ALA A N 1
ATOM 776 C CA . ALA A 1 101 ? 6.169 -16.923 -2.721 1.00 75.88 101 ALA A CA 1
ATOM 777 C C . ALA A 1 101 ? 5.476 -16.395 -3.991 1.00 75.88 101 ALA A C 1
ATOM 779 O O . ALA A 1 101 ? 6.070 -16.431 -5.068 1.00 75.88 101 ALA A O 1
ATOM 780 N N . ASP A 1 102 ? 4.273 -15.838 -3.845 1.00 83.00 102 ASP A N 1
ATOM 781 C CA . ASP A 1 102 ? 3.511 -15.222 -4.936 1.00 83.00 102 ASP A CA 1
ATOM 782 C C . ASP A 1 102 ? 4.247 -13.983 -5.485 1.00 83.00 102 ASP A C 1
ATOM 784 O O . ASP A 1 102 ? 4.293 -13.760 -6.693 1.00 83.00 102 ASP A O 1
ATOM 788 N N . ASN A 1 103 ? 4.902 -13.211 -4.611 1.00 86.06 103 ASN A N 1
ATOM 789 C CA . ASN A 1 103 ? 5.730 -12.064 -4.983 1.00 86.06 103 ASN A CA 1
ATOM 790 C C . ASN A 1 103 ? 6.970 -12.473 -5.773 1.00 86.06 103 ASN A C 1
ATOM 792 O O . ASN A 1 103 ? 7.276 -11.845 -6.778 1.00 86.06 103 ASN A O 1
ATOM 796 N N . VAL A 1 104 ? 7.670 -13.529 -5.355 1.00 91.69 104 VAL A N 1
ATOM 797 C CA . VAL A 1 104 ? 8.832 -14.043 -6.091 1.00 91.69 104 VAL A CA 1
ATOM 798 C C . VAL A 1 104 ? 8.416 -14.529 -7.478 1.00 91.69 104 VAL A C 1
ATOM 800 O O . VAL A 1 104 ? 9.105 -14.221 -8.443 1.00 91.69 104 VAL A O 1
ATOM 803 N N . ALA A 1 105 ? 7.292 -15.244 -7.597 1.00 92.94 105 ALA A N 1
ATOM 804 C CA . ALA A 1 105 ? 6.788 -15.703 -8.893 1.00 92.94 105 ALA A CA 1
ATOM 805 C C . ALA A 1 105 ? 6.416 -14.524 -9.810 1.00 92.94 105 ALA A C 1
ATOM 807 O O . ALA A 1 105 ? 6.797 -14.494 -10.979 1.00 92.94 105 ALA A O 1
ATOM 808 N N . ARG A 1 106 ? 5.741 -13.505 -9.265 1.00 93.06 106 ARG A N 1
ATOM 809 C CA . ARG A 1 106 ? 5.439 -12.263 -9.989 1.00 93.06 106 ARG A CA 1
ATOM 810 C C . ARG A 1 106 ? 6.710 -11.523 -10.413 1.00 93.06 106 ARG A C 1
ATOM 812 O O . ARG A 1 106 ? 6.802 -11.064 -11.545 1.00 93.06 106 ARG A O 1
ATOM 819 N N . GLY A 1 107 ? 7.695 -11.434 -9.523 1.00 95.00 107 GLY A N 1
ATOM 820 C CA . GLY A 1 107 ? 8.987 -10.811 -9.796 1.00 95.00 107 GLY A CA 1
ATOM 821 C C . GLY A 1 107 ? 9.777 -11.539 -10.879 1.00 95.00 107 GLY A C 1
ATOM 822 O O . GLY A 1 107 ? 10.371 -10.884 -11.729 1.00 95.00 107 GLY A O 1
ATOM 823 N N . GLN A 1 108 ? 9.725 -12.873 -10.897 1.00 96.25 108 GLN A N 1
ATOM 824 C CA . GLN A 1 108 ? 10.322 -13.682 -11.957 1.00 96.25 108 GLN A CA 1
ATOM 825 C C . GLN A 1 108 ? 9.697 -13.371 -13.322 1.00 96.25 108 GLN A C 1
ATOM 827 O O . GLN A 1 108 ? 10.425 -13.153 -14.286 1.00 96.25 108 GLN A O 1
ATOM 832 N N . ALA A 1 109 ? 8.366 -13.283 -13.400 1.00 95.69 109 ALA A N 1
ATOM 833 C CA . ALA A 1 109 ? 7.686 -12.954 -14.652 1.00 95.69 109 ALA A CA 1
ATOM 834 C C . ALA A 1 109 ? 8.088 -11.564 -15.180 1.00 95.69 109 ALA A C 1
ATOM 836 O O . ALA A 1 109 ? 8.342 -11.398 -16.371 1.00 95.69 109 ALA A O 1
ATOM 837 N N . VAL A 1 110 ? 8.202 -10.567 -14.293 1.00 95.56 110 VAL A N 1
ATOM 838 C CA . VAL A 1 110 ? 8.689 -9.224 -14.659 1.00 95.56 110 VAL A CA 1
ATOM 839 C C . VAL A 1 110 ? 10.144 -9.280 -15.129 1.00 95.56 110 VAL A C 1
ATOM 841 O O . VAL A 1 110 ? 10.485 -8.660 -16.132 1.00 95.56 110 VAL A O 1
ATOM 844 N N . TYR A 1 111 ? 10.997 -10.034 -14.435 1.00 96.12 111 TYR A N 1
ATOM 845 C CA . TYR A 1 111 ? 12.404 -10.203 -14.791 1.00 96.12 111 TYR A CA 1
ATOM 846 C C . TYR A 1 111 ? 12.575 -10.768 -16.208 1.00 96.12 111 TYR A C 1
ATOM 848 O O . TYR A 1 111 ? 13.289 -10.182 -17.024 1.00 96.12 111 TYR A O 1
ATOM 856 N N . GLU A 1 112 ? 11.880 -11.863 -16.512 1.00 94.38 112 GLU A N 1
ATOM 857 C CA . GLU A 1 112 ? 11.922 -12.520 -17.821 1.00 94.38 112 GLU A CA 1
ATOM 858 C C . GLU A 1 112 ? 11.370 -11.613 -18.930 1.00 94.38 112 GLU A C 1
ATOM 860 O O . GLU A 1 112 ? 11.938 -11.562 -20.018 1.00 94.38 112 GLU A O 1
ATOM 865 N N . ALA A 1 113 ? 10.304 -10.859 -18.644 1.00 94.25 113 ALA A N 1
ATOM 866 C CA . ALA A 1 113 ? 9.642 -10.010 -19.630 1.00 94.25 113 ALA A CA 1
ATOM 867 C C . ALA A 1 113 ? 10.330 -8.659 -19.872 1.00 94.25 113 ALA A C 1
ATOM 869 O O . ALA A 1 113 ? 10.200 -8.122 -20.968 1.00 94.25 113 ALA A O 1
ATOM 870 N N . GLN A 1 114 ? 10.992 -8.074 -18.866 1.00 95.12 114 GLN A N 1
ATOM 871 C CA . GLN A 1 114 ? 11.445 -6.674 -18.913 1.00 95.12 114 GLN A CA 1
ATOM 872 C C . GLN A 1 114 ? 12.964 -6.505 -18.832 1.00 95.12 114 GLN A C 1
ATOM 874 O O . GLN A 1 114 ? 13.500 -5.565 -19.418 1.00 95.12 114 GLN A O 1
ATOM 879 N N . CYS A 1 115 ? 13.683 -7.377 -18.118 1.00 91.12 115 CYS A N 1
ATOM 880 C CA . CYS A 1 115 ? 15.104 -7.153 -17.830 1.00 91.12 115 CYS A CA 1
ATOM 881 C C . CYS A 1 115 ? 16.045 -7.704 -18.907 1.00 91.12 115 CYS A C 1
ATOM 883 O O . CYS A 1 115 ? 17.156 -7.200 -19.051 1.00 91.12 115 CYS A O 1
ATOM 885 N N . LEU A 1 116 ? 15.609 -8.711 -19.668 1.00 91.25 116 LEU A N 1
ATOM 886 C CA . LEU A 1 116 ? 16.447 -9.395 -20.662 1.00 91.25 116 LEU A CA 1
ATOM 887 C C . LEU A 1 116 ? 16.338 -8.804 -22.076 1.00 91.25 116 LEU A C 1
ATOM 889 O O . LEU A 1 116 ? 17.016 -9.264 -22.991 1.00 91.25 116 LEU A O 1
ATOM 893 N N . ASN A 1 117 ? 15.528 -7.757 -22.249 1.00 90.12 117 ASN A N 1
ATOM 894 C CA . ASN A 1 117 ? 15.321 -7.108 -23.546 1.00 90.12 117 ASN A CA 1
ATOM 895 C C . ASN A 1 117 ? 16.501 -6.216 -23.966 1.00 90.12 117 ASN A C 1
ATOM 897 O O . ASN A 1 117 ? 16.713 -6.011 -25.158 1.00 90.12 117 ASN A O 1
ATOM 901 N N . CYS A 1 118 ? 17.256 -5.676 -23.000 1.00 92.81 118 CYS A N 1
ATOM 902 C CA . CYS A 1 118 ? 18.350 -4.731 -23.261 1.00 92.81 118 CYS A CA 1
ATOM 903 C C . CYS A 1 118 ? 19.740 -5.315 -22.969 1.00 92.81 118 CYS A C 1
ATOM 905 O O . CYS A 1 118 ? 20.709 -4.952 -23.631 1.00 92.81 118 CYS A O 1
ATOM 907 N N . HIS A 1 119 ? 19.864 -6.204 -21.981 1.00 93.50 119 HIS A N 1
ATOM 908 C CA . HIS A 1 119 ? 21.129 -6.845 -21.624 1.00 93.50 119 HIS A CA 1
ATOM 909 C C . HIS A 1 119 ? 20.903 -8.255 -21.067 1.00 93.50 119 HIS A C 1
ATOM 911 O O . HIS A 1 119 ? 19.860 -8.545 -20.484 1.00 93.50 119 HIS A O 1
ATOM 917 N N . GLY A 1 120 ? 21.907 -9.122 -21.210 1.00 89.69 120 GLY A N 1
ATOM 918 C CA . GLY A 1 120 ? 21.866 -10.481 -20.669 1.00 89.69 120 GLY A CA 1
ATOM 919 C C . GLY A 1 120 ? 21.854 -10.531 -19.138 1.00 89.69 120 GLY A C 1
ATOM 920 O O . GLY A 1 120 ? 22.168 -9.557 -18.448 1.00 89.69 120 GLY A O 1
ATOM 921 N N . ASP A 1 121 ? 21.532 -11.705 -18.605 1.00 93.06 121 ASP A N 1
ATOM 922 C CA . ASP A 1 121 ? 21.447 -11.961 -17.166 1.00 93.06 121 ASP A CA 1
ATOM 923 C C . ASP A 1 121 ? 22.804 -11.919 -16.445 1.00 93.06 121 ASP A C 1
ATOM 925 O O . ASP A 1 121 ? 22.853 -11.744 -15.228 1.00 93.06 121 ASP A O 1
ATOM 929 N N . GLU A 1 122 ? 23.914 -12.025 -17.171 1.00 92.25 122 GLU A N 1
ATOM 930 C CA . GLU A 1 122 ? 25.260 -12.008 -16.594 1.00 92.25 122 GLU A CA 1
ATOM 931 C C . GLU A 1 122 ? 25.582 -10.712 -15.840 1.00 92.25 122 GLU A C 1
ATOM 933 O O . GLU A 1 122 ? 26.087 -10.766 -14.715 1.00 92.25 122 GLU A O 1
ATOM 938 N N . LEU A 1 123 ? 25.209 -9.547 -16.385 1.00 92.06 123 LEU A N 1
ATOM 939 C CA . LEU A 1 123 ? 25.404 -8.264 -15.694 1.00 92.06 123 LEU A CA 1
ATOM 940 C C . LEU A 1 123 ? 24.598 -8.187 -14.394 1.00 92.06 123 LEU A C 1
ATOM 942 O O . LEU A 1 123 ? 25.028 -7.559 -13.425 1.00 92.06 123 LEU A O 1
ATOM 946 N N . ILE A 1 124 ? 23.445 -8.856 -14.368 1.00 94.31 124 ILE A N 1
ATOM 947 C CA . ILE A 1 124 ? 22.518 -8.874 -13.240 1.00 94.31 124 ILE A CA 1
ATOM 948 C C . ILE A 1 124 ? 23.049 -9.822 -12.162 1.00 94.31 124 ILE A C 1
ATOM 950 O O . ILE A 1 124 ? 23.190 -9.439 -11.000 1.00 94.31 124 ILE A O 1
ATOM 954 N N . LYS A 1 125 ? 23.441 -11.043 -12.540 1.00 92.31 125 LYS A N 1
ATOM 955 C CA . LYS A 1 125 ? 24.019 -12.037 -11.626 1.00 92.31 125 LYS A CA 1
ATOM 956 C C . LYS A 1 125 ? 25.209 -11.462 -10.858 1.00 92.31 125 LYS A C 1
ATOM 958 O O . LYS A 1 125 ? 25.313 -11.682 -9.651 1.00 92.31 125 LYS A O 1
ATOM 963 N N . GLN A 1 126 ? 26.089 -10.719 -11.520 1.00 93.00 126 GLN A N 1
ATOM 964 C CA . GLN A 1 126 ? 27.311 -10.201 -10.900 1.00 93.00 126 GLN A CA 1
ATOM 965 C C . GLN A 1 126 ? 27.061 -9.218 -9.744 1.00 93.00 126 GLN A C 1
ATOM 967 O O . GLN A 1 126 ? 27.919 -9.103 -8.873 1.00 93.00 126 GLN A O 1
ATOM 972 N N . GLN A 1 127 ? 25.894 -8.565 -9.675 1.00 93.06 127 GLN A N 1
ATOM 973 C CA . GLN A 1 127 ? 25.651 -7.495 -8.699 1.00 93.06 127 GLN A CA 1
ATOM 974 C C . GLN A 1 127 ? 25.637 -7.975 -7.242 1.00 93.06 127 GLN A C 1
ATOM 976 O O . GLN A 1 127 ? 26.102 -7.257 -6.362 1.00 93.06 127 GLN A O 1
ATOM 981 N N . ARG A 1 128 ? 25.097 -9.177 -6.975 1.00 93.44 128 ARG A N 1
ATOM 982 C CA . ARG A 1 128 ? 25.031 -9.795 -5.633 1.00 93.44 128 ARG A CA 1
ATOM 983 C C . ARG A 1 128 ? 24.625 -8.807 -4.524 1.00 93.44 128 ARG A C 1
ATOM 985 O O . ARG A 1 128 ? 25.387 -8.578 -3.591 1.00 93.44 128 ARG A O 1
ATOM 992 N N . LEU A 1 129 ? 23.438 -8.203 -4.624 1.00 94.19 129 LEU A N 1
ATOM 993 C CA . LEU A 1 129 ? 23.022 -7.083 -3.764 1.00 94.19 129 LEU A CA 1
ATOM 994 C C . LEU A 1 129 ? 22.096 -7.499 -2.612 1.00 94.19 129 LEU A C 1
ATOM 996 O O . LEU A 1 129 ? 21.390 -8.504 -2.667 1.00 94.19 129 LEU A O 1
ATOM 1000 N N . ALA A 1 130 ? 22.055 -6.691 -1.549 1.00 94.50 130 ALA A N 1
ATOM 1001 C CA . ALA A 1 130 ? 20.989 -6.769 -0.547 1.00 94.50 130 ALA A CA 1
ATOM 1002 C C . ALA A 1 130 ? 19.661 -6.246 -1.126 1.00 94.50 130 ALA A C 1
ATOM 1004 O O . ALA A 1 130 ? 19.670 -5.401 -2.019 1.00 94.50 130 ALA A O 1
ATOM 1005 N N . ARG A 1 131 ? 18.511 -6.677 -0.585 1.00 92.94 131 ARG A N 1
ATOM 1006 C CA . ARG A 1 131 ? 17.181 -6.274 -1.089 1.00 92.94 131 ARG A CA 1
ATOM 1007 C C . ARG A 1 131 ? 17.011 -4.754 -1.274 1.00 92.94 131 ARG A C 1
ATOM 1009 O O . ARG A 1 131 ? 16.601 -4.354 -2.359 1.00 92.94 131 ARG A O 1
ATOM 1016 N N . PRO A 1 132 ? 17.379 -3.876 -0.315 1.00 93.06 132 PRO A N 1
ATOM 1017 C CA . PRO A 1 132 ? 17.247 -2.431 -0.528 1.00 93.06 132 PRO A CA 1
ATOM 1018 C C . PRO A 1 132 ? 18.148 -1.894 -1.648 1.00 93.06 132 PRO A C 1
ATOM 1020 O O . PRO A 1 132 ? 17.832 -0.886 -2.270 1.00 93.06 132 PRO A O 1
ATOM 1023 N N . ALA A 1 133 ? 19.286 -2.544 -1.901 1.00 95.19 133 ALA A N 1
ATOM 1024 C CA . ALA A 1 133 ? 20.165 -2.189 -3.007 1.00 95.19 133 ALA A CA 1
ATOM 1025 C C . ALA A 1 133 ? 19.605 -2.670 -4.355 1.00 95.19 133 ALA A C 1
ATOM 1027 O O . ALA A 1 133 ? 19.715 -1.936 -5.332 1.00 95.19 133 ALA A O 1
ATOM 1028 N N . TRP A 1 134 ? 18.918 -3.817 -4.395 1.00 96.38 134 TRP A N 1
ATOM 1029 C CA . TRP A 1 134 ? 18.172 -4.253 -5.579 1.00 96.38 134 TRP A CA 1
ATOM 1030 C C . TRP A 1 134 ? 17.070 -3.271 -5.983 1.00 96.38 134 TRP A C 1
ATOM 1032 O O . TRP A 1 134 ? 16.956 -2.963 -7.164 1.00 96.38 134 TRP A O 1
ATOM 1042 N N . VAL A 1 135 ? 16.319 -2.711 -5.026 1.00 96.38 135 VAL A N 1
ATOM 1043 C CA . VAL A 1 135 ? 15.307 -1.674 -5.318 1.00 96.38 135 VAL A CA 1
ATOM 1044 C C . VAL A 1 135 ? 15.936 -0.474 -6.037 1.00 96.38 135 VAL A C 1
ATOM 1046 O O . VAL A 1 135 ? 15.458 -0.060 -7.090 1.00 96.38 135 VAL A O 1
ATOM 1049 N N . ARG A 1 136 ? 17.066 0.034 -5.528 1.00 97.44 136 ARG A N 1
ATOM 1050 C CA . ARG A 1 136 ? 17.778 1.166 -6.148 1.00 97.44 136 ARG A CA 1
ATOM 1051 C C . ARG A 1 136 ? 18.311 0.843 -7.543 1.00 97.44 136 ARG A C 1
ATOM 1053 O O . ARG A 1 136 ? 18.321 1.711 -8.414 1.00 97.44 136 ARG A O 1
ATOM 1060 N N . GLU A 1 137 ? 18.766 -0.389 -7.752 1.00 97.06 137 GLU A N 1
ATOM 1061 C CA . GLU A 1 137 ? 19.252 -0.839 -9.055 1.00 97.06 137 GLU A CA 1
ATOM 1062 C C . GLU A 1 137 ? 18.110 -0.917 -10.078 1.00 97.06 137 GLU A C 1
ATOM 1064 O O . GLU A 1 137 ? 18.255 -0.413 -11.191 1.00 97.06 137 GLU A O 1
ATOM 1069 N N . ILE A 1 138 ? 16.942 -1.436 -9.681 1.00 97.25 138 ILE A N 1
ATOM 1070 C CA . ILE A 1 138 ? 15.728 -1.447 -10.512 1.00 97.25 138 ILE A CA 1
ATOM 1071 C C . ILE A 1 138 ? 15.331 -0.019 -10.902 1.00 97.25 138 ILE A C 1
ATOM 1073 O O . ILE A 1 138 ? 15.110 0.259 -12.076 1.00 97.25 138 ILE A O 1
ATOM 1077 N N . GLU A 1 139 ? 15.292 0.917 -9.951 1.00 97.44 139 GLU A N 1
ATOM 1078 C CA . GLU A 1 139 ? 14.981 2.323 -10.241 1.00 97.44 139 GLU A CA 1
ATOM 1079 C C . GLU A 1 139 ? 15.973 2.955 -11.223 1.00 97.44 139 GLU A C 1
ATOM 1081 O O . GLU A 1 139 ? 15.586 3.768 -12.064 1.00 97.44 139 GLU A O 1
ATOM 1086 N N . LYS A 1 140 ? 17.255 2.583 -11.136 1.00 97.12 140 LYS A N 1
ATOM 1087 C CA . LYS A 1 140 ? 18.274 3.018 -12.094 1.00 97.12 140 LYS A CA 1
ATOM 1088 C C . LYS A 1 140 ? 17.979 2.487 -13.494 1.00 97.12 140 LYS A C 1
ATOM 1090 O O . LYS A 1 140 ? 18.036 3.273 -14.434 1.00 97.12 140 LYS A O 1
ATOM 1095 N N . MET A 1 141 ? 17.602 1.215 -13.626 1.00 96.62 141 MET A N 1
ATOM 1096 C CA . MET A 1 141 ? 17.218 0.638 -14.919 1.00 96.62 141 MET A CA 1
ATOM 1097 C C . MET A 1 141 ? 15.958 1.293 -15.488 1.00 96.62 141 MET A C 1
ATOM 1099 O O . MET A 1 141 ? 15.912 1.580 -16.680 1.00 96.62 141 MET A O 1
ATOM 1103 N N . VAL A 1 142 ? 14.964 1.598 -14.648 1.00 96.81 142 VAL A N 1
ATOM 1104 C CA . VAL A 1 142 ? 13.752 2.322 -15.072 1.00 96.81 142 VAL A CA 1
ATOM 1105 C C . VAL A 1 142 ? 14.108 3.705 -15.618 1.00 96.81 142 VAL A C 1
ATOM 1107 O O . VAL A 1 142 ? 13.642 4.076 -16.692 1.00 96.81 142 VAL A O 1
ATOM 1110 N N . ARG A 1 143 ? 15.007 4.447 -14.953 1.00 96.62 143 ARG A N 1
ATOM 1111 C CA . ARG A 1 143 ? 15.514 5.732 -15.477 1.00 96.62 143 ARG A CA 1
ATOM 1112 C C . ARG A 1 143 ? 16.266 5.591 -16.803 1.00 96.62 143 ARG A C 1
ATOM 1114 O O . ARG A 1 143 ? 16.308 6.549 -17.567 1.00 96.62 143 ARG A O 1
ATOM 1121 N N . TRP A 1 144 ? 16.863 4.433 -17.072 1.00 95.12 144 TRP A N 1
ATOM 1122 C CA . TRP A 1 144 ? 17.536 4.120 -18.337 1.00 95.12 144 TRP A CA 1
ATOM 1123 C C . TRP A 1 144 ? 16.613 3.489 -19.390 1.00 95.12 144 TRP A C 1
ATOM 1125 O O . TRP A 1 144 ? 17.078 3.171 -20.481 1.00 95.12 144 TRP A O 1
ATOM 1135 N N . GLY A 1 145 ? 15.315 3.357 -19.100 1.00 94.31 145 GLY A N 1
ATOM 1136 C CA . GLY A 1 145 ? 14.297 2.952 -20.071 1.00 94.31 145 GLY A CA 1
ATOM 1137 C C . GLY A 1 145 ? 13.692 1.562 -19.865 1.00 94.31 145 GLY A C 1
ATOM 1138 O O . GLY A 1 145 ? 12.909 1.132 -20.707 1.00 9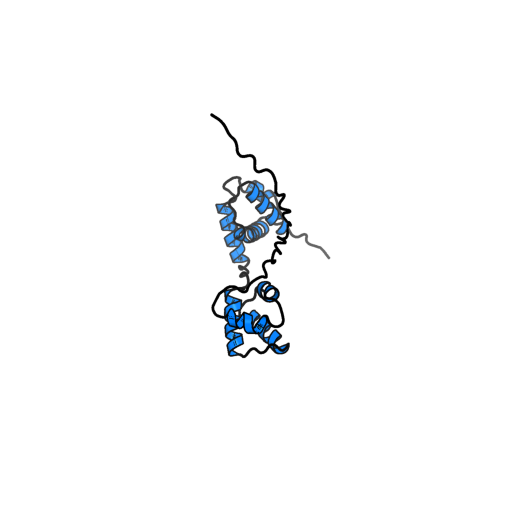4.31 145 GLY A O 1
ATOM 1139 N N . ALA A 1 146 ? 14.003 0.850 -18.776 1.00 95.38 146 ALA A N 1
ATOM 1140 C CA . ALA A 1 146 ? 13.323 -0.409 -18.466 1.00 95.38 146 ALA A CA 1
ATOM 1141 C C . ALA A 1 146 ? 11.835 -0.171 -18.146 1.00 95.38 146 ALA A C 1
ATOM 1143 O O . ALA A 1 146 ? 11.495 0.659 -17.300 1.00 95.38 146 ALA A O 1
ATOM 1144 N N . ALA A 1 147 ? 10.945 -0.936 -18.778 1.00 94.25 147 ALA A N 1
ATOM 1145 C CA . ALA A 1 147 ? 9.496 -0.794 -18.636 1.00 94.25 147 ALA A CA 1
ATOM 1146 C C . ALA A 1 147 ? 8.941 -1.571 -17.422 1.00 94.25 147 ALA A C 1
ATOM 1148 O O . ALA A 1 147 ? 8.076 -2.433 -17.561 1.00 94.25 147 ALA A O 1
ATOM 1149 N N . VAL A 1 148 ? 9.448 -1.266 -16.222 1.00 94.75 148 VAL A N 1
ATOM 1150 C CA . VAL A 1 148 ? 8.967 -1.838 -14.947 1.00 94.75 148 VAL A CA 1
ATOM 1151 C C . VAL A 1 148 ? 8.051 -0.837 -14.244 1.00 94.75 148 VAL A C 1
ATOM 1153 O O . VAL A 1 148 ? 8.454 0.303 -14.000 1.00 94.75 148 VAL A O 1
ATOM 1156 N N . LYS A 1 149 ? 6.832 -1.257 -13.889 1.00 92.31 149 LYS A N 1
ATOM 1157 C CA . LYS A 1 149 ? 5.858 -0.408 -13.183 1.00 92.31 149 LYS A CA 1
ATOM 1158 C C . LYS A 1 149 ? 6.180 -0.290 -11.695 1.00 92.31 149 LYS A C 1
ATOM 1160 O O . LYS A 1 149 ? 6.807 -1.167 -11.104 1.00 92.31 149 LYS A O 1
ATOM 1165 N N . ASP A 1 150 ? 5.714 0.783 -11.060 1.00 87.38 150 ASP A N 1
ATOM 1166 C CA . ASP A 1 150 ? 5.981 1.047 -9.639 1.00 87.38 150 ASP A CA 1
ATOM 1167 C C . ASP A 1 150 ? 5.488 -0.072 -8.711 1.00 87.38 150 ASP A C 1
ATOM 1169 O O . ASP A 1 150 ? 6.186 -0.449 -7.770 1.00 87.38 150 ASP A O 1
ATOM 1173 N N . ASP A 1 151 ? 4.332 -0.663 -9.007 1.00 86.44 151 ASP A N 1
ATOM 1174 C CA . ASP A 1 151 ? 3.750 -1.772 -8.249 1.00 86.44 151 ASP A CA 1
ATOM 1175 C C . ASP A 1 151 ? 4.464 -3.121 -8.483 1.00 86.44 151 ASP A C 1
ATOM 1177 O O . ASP A 1 151 ? 4.280 -4.077 -7.719 1.00 86.44 151 ASP A O 1
ATOM 1181 N N . GLU A 1 152 ? 5.311 -3.221 -9.510 1.00 92.75 152 GLU A N 1
ATOM 1182 C CA . GLU A 1 152 ? 6.115 -4.401 -9.856 1.00 92.75 152 GLU A CA 1
ATOM 1183 C C . GLU A 1 152 ? 7.488 -4.415 -9.170 1.00 92.75 152 GLU A C 1
ATOM 1185 O O . GLU A 1 152 ? 8.032 -5.494 -8.915 1.00 92.75 152 GLU A O 1
ATOM 1190 N N . LYS A 1 153 ? 8.022 -3.243 -8.801 1.00 93.88 153 LYS A N 1
ATOM 1191 C CA . LYS A 1 153 ? 9.381 -3.083 -8.249 1.00 93.88 153 LYS A CA 1
ATOM 1192 C C . LYS A 1 153 ? 9.642 -3.947 -7.019 1.00 93.88 153 LYS A C 1
ATOM 1194 O O . LYS A 1 153 ? 10.684 -4.589 -6.933 1.00 93.88 153 LYS A O 1
ATOM 1199 N N . GLU A 1 154 ? 8.695 -3.999 -6.085 1.00 91.19 154 GLU A N 1
ATOM 1200 C CA . GLU A 1 154 ? 8.863 -4.754 -4.836 1.00 91.19 154 GLU A CA 1
ATOM 1201 C C . GLU A 1 154 ? 8.934 -6.268 -5.069 1.00 91.19 154 GLU A C 1
ATOM 1203 O O . GLU A 1 154 ? 9.780 -6.945 -4.486 1.00 91.19 154 GLU A O 1
ATOM 1208 N N . ALA A 1 155 ? 8.097 -6.803 -5.963 1.00 93.75 155 ALA A N 1
ATOM 1209 C CA . ALA A 1 155 ? 8.144 -8.219 -6.322 1.00 93.75 155 ALA A CA 1
ATOM 1210 C C . ALA A 1 155 ? 9.420 -8.564 -7.095 1.00 93.75 155 ALA A C 1
ATOM 1212 O O . ALA A 1 155 ? 10.045 -9.592 -6.831 1.00 93.75 155 ALA A O 1
ATOM 1213 N N . LEU A 1 156 ? 9.840 -7.692 -8.016 1.00 95.88 156 LEU A N 1
ATOM 1214 C CA . LEU A 1 156 ? 11.096 -7.864 -8.740 1.00 95.88 156 LEU A CA 1
ATOM 1215 C C . LEU A 1 156 ? 12.297 -7.843 -7.781 1.00 95.88 156 LEU A C 1
ATOM 1217 O O . LEU A 1 156 ? 13.179 -8.693 -7.887 1.00 95.88 156 LEU A O 1
ATOM 1221 N N . ALA A 1 157 ? 12.309 -6.943 -6.794 1.00 95.12 157 ALA A N 1
ATOM 1222 C CA . ALA A 1 157 ? 13.348 -6.898 -5.769 1.00 95.12 157 ALA A CA 1
ATOM 1223 C C . ALA A 1 157 ? 13.355 -8.154 -4.880 1.00 95.12 157 ALA A C 1
ATOM 1225 O O . ALA A 1 157 ? 14.432 -8.652 -4.550 1.00 95.12 157 ALA A O 1
ATOM 1226 N N . ASP A 1 158 ? 12.182 -8.692 -4.520 1.00 94.31 158 ASP A N 1
ATOM 1227 C C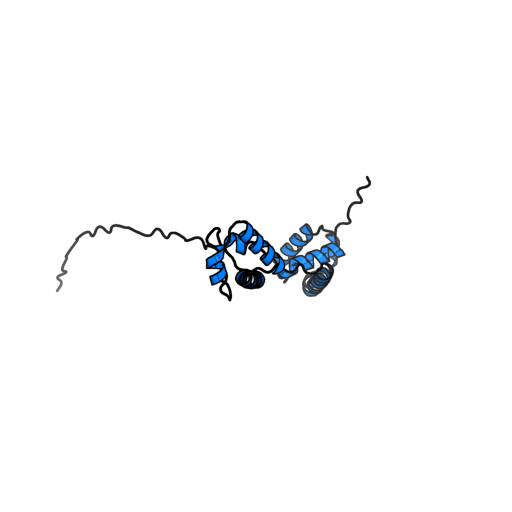A . ASP A 1 158 ? 12.065 -9.960 -3.785 1.00 94.31 158 ASP A CA 1
ATOM 1228 C C . ASP A 1 158 ? 12.674 -11.125 -4.579 1.00 94.31 158 ASP A C 1
ATOM 1230 O O . ASP A 1 158 ? 13.452 -11.913 -4.031 1.00 94.31 158 ASP A O 1
ATOM 1234 N N . TYR A 1 159 ? 12.363 -11.217 -5.875 1.00 96.19 159 TYR A N 1
ATOM 1235 C CA . TYR A 1 159 ? 12.928 -12.227 -6.769 1.00 96.19 159 TYR A CA 1
ATOM 1236 C C . TYR A 1 159 ? 14.450 -12.084 -6.908 1.00 96.19 159 TYR A C 1
ATOM 1238 O O . TYR A 1 159 ? 15.180 -13.044 -6.652 1.00 96.19 159 TYR A O 1
ATOM 1246 N N . LEU A 1 160 ? 14.945 -10.887 -7.241 1.00 95.69 160 LEU A N 1
ATOM 1247 C CA . LEU A 1 160 ? 16.376 -10.630 -7.436 1.00 95.69 160 LEU A CA 1
ATOM 1248 C C . LEU A 1 160 ? 17.177 -10.845 -6.151 1.00 95.69 160 LEU A C 1
ATOM 1250 O O . LEU A 1 160 ? 18.278 -11.387 -6.197 1.00 95.69 160 LEU A O 1
ATOM 1254 N N . PHE A 1 161 ? 16.628 -10.492 -4.988 1.00 94.88 161 PHE A N 1
ATOM 1255 C CA . PHE A 1 161 ? 17.272 -10.786 -3.713 1.00 94.88 161 PHE A CA 1
ATOM 1256 C C . PHE A 1 161 ? 17.287 -12.286 -3.406 1.00 94.88 161 PHE A C 1
ATOM 1258 O O . PHE A 1 161 ? 18.307 -12.810 -2.965 1.00 94.88 161 PHE A O 1
ATOM 1265 N N . LYS A 1 162 ? 16.188 -13.003 -3.658 1.00 93.62 162 LYS A N 1
ATOM 1266 C CA . LYS A 1 162 ? 16.147 -14.454 -3.447 1.00 93.62 162 LYS A CA 1
ATOM 1267 C C . LYS A 1 162 ? 17.128 -15.190 -4.364 1.00 93.62 162 LYS A C 1
ATOM 1269 O O . LYS A 1 162 ? 17.775 -16.133 -3.918 1.00 93.62 162 LYS A O 1
ATOM 1274 N N . GLN A 1 163 ? 17.233 -14.762 -5.619 1.00 94.31 163 GLN A N 1
ATOM 1275 C CA . GLN A 1 163 ? 18.028 -15.436 -6.643 1.00 94.31 163 GLN A CA 1
ATOM 1276 C C . GLN A 1 163 ? 19.503 -15.001 -6.644 1.00 94.31 163 GLN A C 1
ATOM 1278 O O . GLN A 1 163 ? 20.402 -15.820 -6.839 1.00 94.31 163 GLN A O 1
ATOM 1283 N N . TYR A 1 164 ? 19.762 -13.714 -6.415 1.00 93.31 164 TYR A N 1
ATOM 1284 C CA . TYR A 1 164 ? 21.071 -13.070 -6.560 1.00 93.31 164 TYR A CA 1
ATOM 1285 C C . TYR A 1 164 ? 21.425 -12.199 -5.344 1.00 93.31 164 TYR A C 1
ATOM 1287 O O . TYR A 1 164 ? 22.131 -11.201 -5.472 1.00 93.31 164 TYR A O 1
ATOM 1295 N N . GLY A 1 165 ? 20.919 -12.528 -4.157 1.00 90.19 165 GLY A N 1
ATOM 1296 C CA . GLY A 1 165 ? 21.203 -11.790 -2.928 1.00 90.19 165 GLY A CA 1
ATOM 1297 C C . GLY A 1 165 ? 22.631 -11.964 -2.411 1.00 90.19 165 GLY A C 1
ATOM 1298 O O . GLY A 1 165 ? 23.307 -12.954 -2.709 1.00 90.19 165 GLY A O 1
ATOM 1299 N N . VAL A 1 166 ? 23.085 -11.027 -1.571 1.00 89.12 166 VAL A N 1
ATOM 1300 C CA . VAL A 1 166 ? 24.277 -11.248 -0.732 1.00 89.12 166 VAL A CA 1
ATOM 1301 C C . VAL A 1 166 ? 24.087 -12.498 0.132 1.00 89.12 166 VAL A C 1
ATOM 1303 O O . VAL A 1 166 ? 23.035 -12.692 0.746 1.00 89.12 166 VAL A O 1
ATOM 1306 N N . ARG A 1 167 ? 25.117 -13.348 0.222 1.00 75.88 167 ARG A N 1
ATOM 1307 C CA . ARG A 1 167 ? 25.119 -14.463 1.176 1.00 75.88 167 ARG A CA 1
ATOM 1308 C C . ARG A 1 167 ? 25.156 -13.881 2.598 1.00 75.88 167 ARG A C 1
ATOM 1310 O O . ARG A 1 167 ? 26.058 -13.089 2.871 1.00 75.88 167 ARG A O 1
ATOM 1317 N N . PRO A 1 168 ? 24.248 -14.274 3.512 1.00 65.75 168 PRO A N 1
ATOM 1318 C CA . PRO A 1 168 ? 24.334 -13.849 4.903 1.00 65.75 168 PRO A CA 1
ATOM 1319 C C . PRO A 1 168 ? 25.683 -14.273 5.488 1.00 65.75 168 PRO A C 1
ATOM 1321 O O . PRO A 1 168 ? 26.059 -15.446 5.396 1.00 65.75 168 PRO A O 1
ATOM 1324 N N . LEU A 1 169 ? 26.422 -13.329 6.075 1.00 58.72 169 LEU A N 1
ATOM 1325 C CA . LEU A 1 169 ? 27.618 -13.668 6.838 1.00 58.72 169 LEU A CA 1
ATOM 1326 C C . LEU A 1 169 ? 27.176 -14.513 8.036 1.00 58.72 169 LEU A C 1
ATOM 1328 O O . LEU A 1 169 ? 26.328 -14.091 8.823 1.00 58.72 169 LEU A O 1
ATOM 1332 N N . LYS A 1 170 ? 27.727 -15.723 8.166 1.00 59.09 170 LYS A N 1
ATOM 1333 C CA . LYS A 1 170 ? 27.572 -16.505 9.394 1.00 59.09 170 LYS A CA 1
ATOM 1334 C C . LYS A 1 170 ? 28.307 -15.747 10.495 1.00 59.09 170 LYS A C 1
ATOM 1336 O O . LYS A 1 170 ? 29.533 -15.743 10.509 1.00 59.09 170 LYS A O 1
ATOM 1341 N N . VAL A 1 171 ? 27.571 -15.103 11.394 1.00 63.25 171 VAL A N 1
ATOM 1342 C CA . VAL A 1 171 ? 28.151 -14.574 12.630 1.00 63.25 171 VAL A CA 1
ATOM 1343 C C . VAL A 1 171 ? 28.397 -15.777 13.537 1.00 63.25 171 VAL A C 1
ATOM 1345 O O . VAL A 1 171 ? 27.466 -16.319 14.129 1.00 63.25 171 VAL A O 1
ATOM 1348 N N . THR A 1 172 ? 29.633 -16.268 13.571 1.00 67.19 172 THR A N 1
ATOM 1349 C CA . THR A 1 172 ? 30.075 -17.220 14.594 1.00 67.19 172 THR A CA 1
ATOM 1350 C C . THR A 1 172 ? 30.116 -16.481 15.929 1.00 67.19 172 THR A C 1
ATOM 1352 O O . THR A 1 172 ? 30.770 -15.443 16.020 1.00 67.19 172 THR A O 1
ATOM 1355 N N . ARG A 1 173 ? 29.345 -16.973 16.904 1.00 62.06 173 ARG A N 1
ATOM 1356 C CA . ARG A 1 173 ? 29.303 -16.468 18.282 1.00 62.06 173 ARG A CA 1
ATOM 1357 C C . ARG A 1 173 ? 30.590 -16.819 19.019 1.00 62.06 173 ARG A C 1
ATOM 1359 O O . ARG A 1 173 ? 31.075 -17.950 18.797 1.00 62.06 173 ARG A O 1
#